Protein AF-A0A9D1QA62-F1 (afdb_monomer_lite)

Secondary structure (DSSP, 8-state):
--HHHHHHHHTT--GGGGT---TT-B-----HHHHHHHHHTHHHHGGGB-TTS-EEEEEE--TTSS--EEEEEEPBP-

Organism: NCBI:txid2838581

Foldseek 3Di:
DDPVCVVCVVVPHDPCCVPPQPPFFDFDFDAPVVVVVVVVCVVVVVVFFDPVDDWDWDWADDPVDRGIGITIGTGGHD

Sequence (78 aa):
MNRKTETLLHYGYSILMGTSAAPNTGVGVWDKADAFKRLAAIADFMKFVDDKQKVRITFEYDPDYPTALLITEATLKL

pLDDT: mean 75.83, std 9.55, range [51.62, 91.62]

Structure (mmCIF, N/CA/C/O backbone):
data_AF-A0A9D1QA62-F1
#
_entry.id   AF-A0A9D1QA62-F1
#
loop_
_atom_site.group_PDB
_atom_site.id
_atom_site.type_symbol
_atom_site.label_atom_id
_atom_site.label_alt_id
_atom_site.label_comp_id
_atom_site.label_asym_id
_atom_site.label_entity_id
_atom_site.label_seq_id
_atom_site.pdbx_PDB_ins_code
_atom_site.Cartn_x
_atom_site.Cartn_y
_atom_site.Cartn_z
_atom_site.occupancy
_atom_site.B_iso_or_equiv
_atom_site.auth_seq_id
_atom_site.auth_comp_id
_atom_site.auth_asym_id
_atom_site.auth_atom_id
_atom_site.pdbx_PDB_model_num
ATOM 1 N N . MET A 1 1 ? 20.140 8.014 -1.167 1.00 60.88 1 MET A N 1
ATOM 2 C CA . MET A 1 1 ? 18.700 7.951 -0.836 1.00 60.88 1 MET A CA 1
ATOM 3 C C . MET A 1 1 ? 18.323 6.472 -0.769 1.00 60.88 1 MET A C 1
ATOM 5 O O . MET A 1 1 ? 19.029 5.689 -1.387 1.00 60.88 1 MET A O 1
ATOM 9 N N . ASN A 1 2 ? 17.359 6.035 0.052 1.00 79.38 2 ASN A N 1
ATOM 10 C CA . ASN A 1 2 ? 17.003 4.606 0.082 1.00 79.38 2 ASN A CA 1
ATOM 11 C C . ASN A 1 2 ? 15.945 4.297 -0.996 1.00 79.38 2 ASN A C 1
ATOM 13 O O . ASN A 1 2 ? 15.205 5.191 -1.409 1.00 79.38 2 ASN A O 1
ATOM 17 N N . ARG A 1 3 ? 15.858 3.031 -1.426 1.00 78.38 3 ARG A N 1
ATOM 18 C CA . ARG A 1 3 ? 14.946 2.594 -2.499 1.00 78.38 3 ARG A CA 1
ATOM 19 C C . ARG A 1 3 ? 13.481 2.963 -2.223 1.00 78.38 3 ARG A C 1
ATOM 21 O O . ARG A 1 3 ? 12.764 3.334 -3.139 1.00 78.38 3 ARG A O 1
ATOM 28 N N . LYS A 1 4 ? 13.048 2.934 -0.954 1.00 79.19 4 LYS A N 1
ATOM 29 C CA . LYS A 1 4 ? 11.695 3.345 -0.540 1.00 79.19 4 LYS A CA 1
ATOM 30 C C . LYS A 1 4 ? 11.432 4.820 -0.861 1.00 79.19 4 LYS A C 1
ATOM 32 O O . LYS A 1 4 ? 10.386 5.146 -1.411 1.00 79.19 4 LYS A O 1
ATOM 37 N N . THR A 1 5 ? 12.373 5.703 -0.541 1.00 84.12 5 THR A N 1
ATOM 38 C CA . THR A 1 5 ? 12.272 7.138 -0.834 1.00 84.12 5 THR A CA 1
ATOM 39 C C . THR A 1 5 ? 12.281 7.413 -2.340 1.00 84.12 5 THR A C 1
ATOM 41 O O . THR A 1 5 ? 11.505 8.241 -2.802 1.00 84.12 5 THR A O 1
ATOM 44 N N . GLU A 1 6 ? 13.106 6.699 -3.107 1.00 88.00 6 GLU A N 1
ATOM 45 C CA . GLU A 1 6 ? 13.147 6.805 -4.575 1.00 88.00 6 GLU A CA 1
ATOM 46 C C . GLU A 1 6 ? 11.826 6.370 -5.219 1.00 88.00 6 GLU A C 1
ATOM 48 O O . GLU A 1 6 ? 11.298 7.090 -6.060 1.00 88.00 6 GLU A O 1
ATOM 53 N N . THR A 1 7 ? 11.248 5.250 -4.774 1.00 85.75 7 THR A N 1
ATOM 54 C CA . THR A 1 7 ? 9.942 4.775 -5.254 1.00 85.75 7 THR A CA 1
ATOM 55 C C . THR A 1 7 ? 8.811 5.741 -4.905 1.00 85.75 7 THR A C 1
ATOM 57 O O . THR A 1 7 ? 7.974 6.018 -5.756 1.00 85.75 7 THR A O 1
ATOM 60 N N . LEU A 1 8 ? 8.781 6.291 -3.685 1.00 86.06 8 LEU A N 1
ATOM 61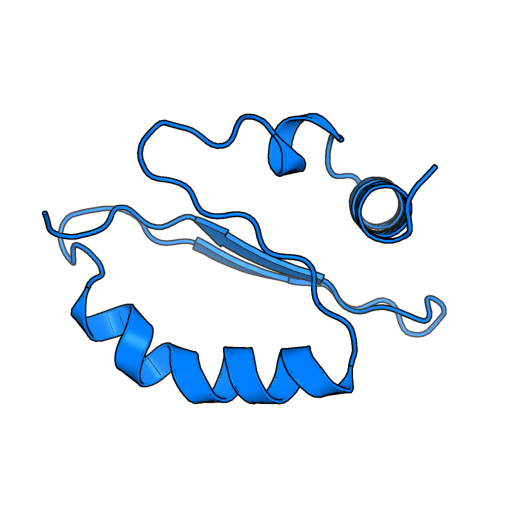 C CA . LEU A 1 8 ? 7.764 7.281 -3.312 1.00 86.06 8 LEU A CA 1
ATOM 62 C C . LEU A 1 8 ? 7.845 8.528 -4.200 1.00 86.06 8 LEU A C 1
ATOM 64 O O . LEU A 1 8 ? 6.821 8.968 -4.710 1.00 86.06 8 LEU A O 1
ATOM 68 N N . LEU A 1 9 ? 9.053 9.051 -4.430 1.00 89.88 9 LEU A N 1
ATOM 69 C CA . LEU A 1 9 ? 9.254 10.223 -5.283 1.00 89.88 9 LEU A CA 1
ATOM 70 C C . LEU A 1 9 ? 8.903 9.952 -6.750 1.00 89.88 9 LEU A C 1
ATOM 72 O O . LEU A 1 9 ? 8.316 10.825 -7.383 1.00 89.88 9 LEU A O 1
ATOM 76 N N . HIS A 1 10 ? 9.219 8.760 -7.272 1.00 91.31 10 HIS A N 1
ATOM 77 C CA . HIS A 1 10 ? 8.864 8.354 -8.639 1.00 91.31 10 HIS A CA 1
ATOM 78 C C . HIS A 1 10 ? 7.360 8.471 -8.897 1.00 91.31 10 HIS A C 1
ATOM 80 O O . HIS A 1 10 ? 6.945 9.106 -9.860 1.00 91.31 10 HIS A O 1
ATOM 86 N N . TYR A 1 11 ? 6.541 7.942 -7.985 1.00 88.88 11 TYR A N 1
ATOM 87 C CA . TYR A 1 11 ? 5.079 8.005 -8.082 1.00 88.88 11 TYR A CA 1
ATOM 88 C C . TYR A 1 11 ? 4.480 9.332 -7.569 1.00 88.88 11 TYR A C 1
ATOM 90 O O . TYR A 1 11 ? 3.274 9.432 -7.361 1.00 88.88 11 TYR A O 1
ATOM 98 N N . GLY A 1 12 ? 5.300 10.368 -7.352 1.00 89.00 12 GLY A N 1
ATOM 99 C CA . GLY A 1 12 ? 4.839 11.710 -6.978 1.00 89.00 12 GLY A CA 1
ATOM 100 C C . GLY A 1 12 ? 4.471 11.893 -5.500 1.00 89.00 12 GLY A C 1
ATOM 101 O O . GLY A 1 12 ? 3.909 12.926 -5.130 1.00 89.00 12 GLY A O 1
ATOM 102 N N . TYR A 1 13 ? 4.797 10.934 -4.633 1.00 86.19 13 TYR A N 1
ATOM 103 C CA . TYR A 1 13 ? 4.540 11.030 -3.198 1.00 86.19 13 TYR A CA 1
ATOM 104 C C . TYR A 1 13 ? 5.675 11.725 -2.447 1.00 86.19 13 TYR A C 1
ATOM 106 O O . TYR A 1 13 ? 6.863 11.558 -2.732 1.00 86.19 13 TYR A O 1
ATOM 114 N N . SER A 1 14 ? 5.305 12.484 -1.412 1.00 80.56 14 SER A N 1
ATOM 115 C CA . SER A 1 14 ? 6.292 13.116 -0.538 1.00 80.56 14 SER A CA 1
ATOM 116 C C . SER A 1 14 ? 7.023 12.080 0.318 1.00 80.56 14 SER A C 1
ATOM 118 O O . SER A 1 14 ? 6.437 11.109 0.803 1.00 80.56 14 SER A O 1
ATOM 120 N N . ILE A 1 15 ? 8.301 12.338 0.602 1.00 70.19 15 ILE A N 1
ATOM 121 C CA . ILE A 1 15 ? 9.108 11.513 1.515 1.00 70.19 15 ILE A CA 1
ATOM 122 C C . ILE A 1 15 ? 8.498 11.433 2.925 1.00 70.19 15 ILE A C 1
ATOM 124 O O . ILE A 1 15 ? 8.695 10.444 3.630 1.00 70.19 15 ILE A O 1
ATOM 128 N N . LEU A 1 16 ? 7.711 12.450 3.300 1.00 66.31 16 LEU A N 1
ATOM 129 C CA . LEU A 1 16 ? 7.038 12.560 4.589 1.00 66.31 16 LEU A CA 1
ATOM 130 C C . LEU A 1 16 ? 5.898 11.548 4.745 1.00 66.31 16 LEU A C 1
ATOM 132 O O . LEU A 1 16 ? 5.589 11.165 5.868 1.00 66.31 16 LEU A O 1
ATOM 136 N N . MET A 1 17 ? 5.324 11.021 3.658 1.00 67.44 17 MET A N 1
ATOM 137 C CA . MET A 1 17 ? 4.389 9.893 3.768 1.00 67.44 17 MET A CA 1
ATOM 138 C C . MET A 1 17 ? 5.052 8.636 4.338 1.00 67.44 17 MET A C 1
ATOM 140 O O . MET A 1 17 ? 4.398 7.839 5.004 1.00 67.44 17 MET A O 1
ATOM 144 N N . GLY A 1 18 ? 6.357 8.458 4.115 1.00 56.00 18 GLY A N 1
ATOM 145 C CA . GLY A 1 18 ? 7.107 7.332 4.663 1.00 56.00 18 GLY A CA 1
ATOM 146 C C . GLY A 1 18 ? 7.416 7.447 6.160 1.00 56.00 18 GLY A C 1
ATOM 147 O O . GLY A 1 18 ? 7.846 6.448 6.739 1.00 56.00 18 GLY A O 1
ATOM 148 N N . THR A 1 19 ? 7.225 8.629 6.760 1.00 54.06 19 THR A N 1
ATOM 149 C CA . THR A 1 19 ? 7.651 8.966 8.132 1.00 54.06 19 THR A CA 1
ATOM 150 C C . THR A 1 19 ? 6.543 9.547 9.014 1.00 54.06 19 THR A C 1
ATOM 152 O O . THR A 1 19 ? 6.686 9.549 10.232 1.00 54.06 19 THR A O 1
ATOM 155 N N . SER A 1 20 ? 5.465 10.059 8.415 1.00 51.62 20 SER A N 1
ATOM 156 C CA . SER A 1 20 ? 4.523 10.992 9.050 1.00 51.62 20 SER A CA 1
ATOM 157 C C . SER A 1 20 ? 3.091 10.775 8.562 1.00 51.62 20 SER A C 1
ATOM 159 O O . SER A 1 20 ? 2.336 11.722 8.344 1.00 51.62 20 SER A O 1
ATOM 161 N N . ALA A 1 21 ? 2.715 9.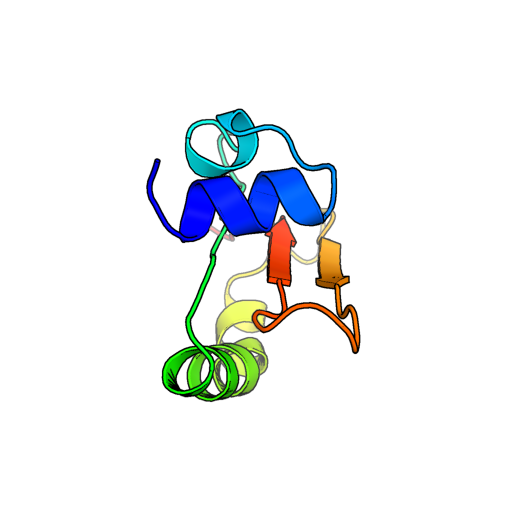525 8.322 1.00 54.31 21 ALA A N 1
ATOM 162 C CA . ALA A 1 21 ? 1.323 9.206 8.080 1.00 54.31 21 ALA A CA 1
ATOM 163 C C . ALA A 1 21 ? 0.519 9.570 9.354 1.00 54.31 21 ALA A C 1
ATOM 165 O O . ALA A 1 21 ? 1.055 9.468 10.459 1.00 54.31 21 ALA A O 1
ATOM 166 N N . ALA A 1 22 ? -0.710 10.082 9.215 1.00 56.25 22 ALA A N 1
ATOM 167 C CA . ALA A 1 22 ? -1.562 10.487 10.341 1.00 56.25 22 ALA A CA 1
ATOM 168 C C . ALA A 1 22 ? -1.627 9.384 11.429 1.00 56.25 22 ALA A C 1
ATOM 170 O O . ALA A 1 22 ? -1.319 8.234 11.115 1.00 56.25 22 ALA A O 1
ATOM 171 N N . PRO A 1 23 ? -2.055 9.671 12.680 1.00 56.50 23 PRO A N 1
ATOM 172 C CA . PRO A 1 23 ? -1.966 8.731 13.812 1.00 56.50 23 PRO A CA 1
ATOM 173 C C . PRO A 1 23 ? -2.504 7.313 13.549 1.00 56.50 23 PRO A C 1
ATOM 175 O O . PRO A 1 23 ? -2.111 6.377 14.233 1.00 56.50 23 PRO A O 1
ATOM 178 N N . ASN A 1 24 ? -3.345 7.151 12.522 1.00 58.09 24 ASN A N 1
ATOM 179 C CA . ASN A 1 24 ? -3.915 5.890 12.073 1.00 58.09 24 ASN A CA 1
ATOM 180 C C . ASN A 1 24 ? -3.647 5.638 10.575 1.00 58.09 24 ASN A C 1
ATOM 182 O O . ASN A 1 24 ? -4.574 5.454 9.793 1.00 58.09 24 ASN A O 1
ATOM 186 N N . THR A 1 25 ? -2.407 5.743 10.100 1.00 60.41 25 THR A N 1
ATOM 187 C CA . THR A 1 25 ? -2.084 5.510 8.68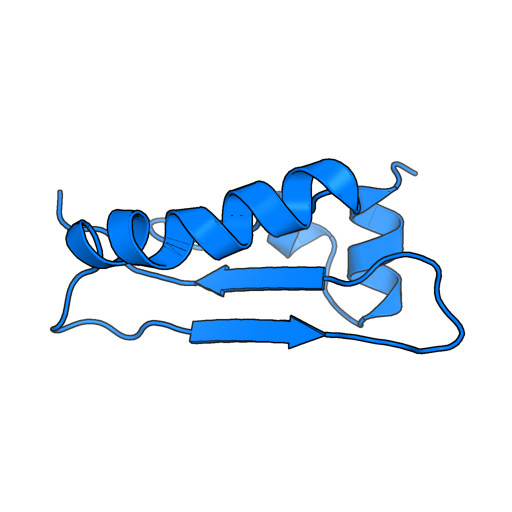1 1.00 60.41 25 THR A CA 1
ATOM 188 C C . THR A 1 25 ? -0.787 4.714 8.559 1.00 60.41 25 THR A C 1
ATOM 190 O O . THR A 1 25 ? 0.208 5.034 9.201 1.00 60.41 25 THR A O 1
ATOM 193 N N . GLY A 1 26 ? -0.789 3.649 7.749 1.00 63.50 26 GLY A N 1
ATOM 194 C CA . GLY A 1 26 ? 0.348 2.739 7.602 1.00 63.50 26 GLY A CA 1
ATOM 195 C C . GLY A 1 26 ? 0.884 2.704 6.173 1.00 63.50 26 GLY A C 1
ATOM 196 O O . GLY A 1 26 ? 0.339 2.012 5.325 1.00 63.50 26 GLY A O 1
ATOM 197 N N . VAL A 1 27 ? 1.996 3.388 5.895 1.00 67.75 27 VAL A N 1
ATOM 198 C CA . VAL A 1 27 ? 2.583 3.413 4.541 1.00 67.75 27 VAL A CA 1
ATOM 199 C C . VAL A 1 27 ? 3.704 2.378 4.396 1.00 67.75 27 VAL A C 1
ATOM 201 O O . VAL A 1 27 ? 4.802 2.524 4.953 1.00 67.75 27 VAL A O 1
ATOM 204 N N . GLY A 1 28 ? 3.444 1.340 3.601 1.00 67.25 28 GLY A N 1
ATOM 205 C CA . GLY A 1 28 ? 4.414 0.306 3.252 1.00 67.25 28 GLY A CA 1
ATOM 206 C C . GLY A 1 28 ? 5.018 0.500 1.863 1.00 67.25 28 GLY A C 1
ATOM 207 O O . GLY A 1 28 ? 4.366 0.985 0.953 1.00 67.25 28 GLY A O 1
ATOM 208 N N . VAL A 1 29 ? 6.288 0.127 1.706 1.00 69.81 29 VAL A N 1
ATOM 209 C CA . VAL A 1 29 ? 6.928 -0.063 0.396 1.00 69.81 29 VAL A CA 1
ATOM 210 C C . VAL A 1 29 ? 7.688 -1.371 0.491 1.00 69.81 29 VAL A C 1
ATOM 212 O O . VAL A 1 29 ? 8.462 -1.557 1.433 1.00 69.81 29 VAL A O 1
ATOM 215 N N . TRP A 1 30 ? 7.436 -2.279 -0.443 1.00 71.06 30 TRP A N 1
ATOM 216 C CA . TRP A 1 30 ? 7.958 -3.640 -0.411 1.00 71.06 30 TRP A CA 1
ATOM 217 C C . TRP A 1 30 ? 8.633 -3.966 -1.735 1.00 71.06 30 TRP A C 1
ATOM 219 O O . TRP A 1 30 ? 8.247 -3.445 -2.780 1.00 71.06 30 TRP A O 1
ATOM 229 N N . ASP A 1 31 ? 9.639 -4.835 -1.695 1.00 70.94 31 ASP A N 1
ATOM 230 C CA . ASP A 1 31 ? 10.148 -5.435 -2.921 1.00 70.94 31 ASP A CA 1
ATOM 231 C C . ASP A 1 31 ? 9.129 -6.423 -3.514 1.00 70.94 31 ASP A C 1
ATOM 233 O O . ASP A 1 31 ? 8.121 -6.770 -2.896 1.00 70.94 31 ASP A O 1
ATOM 237 N N . LYS A 1 32 ? 9.400 -6.897 -4.733 1.00 69.88 32 LYS A N 1
ATOM 238 C CA . LYS A 1 32 ? 8.505 -7.797 -5.468 1.00 69.88 32 LYS A CA 1
ATOM 239 C C . LYS A 1 32 ? 8.140 -9.064 -4.683 1.00 69.88 32 LYS A C 1
ATOM 241 O O . LYS A 1 32 ? 6.993 -9.496 -4.756 1.00 69.88 32 LYS A O 1
ATOM 246 N N . ALA A 1 33 ? 9.090 -9.685 -3.983 1.00 71.06 33 ALA A N 1
ATOM 247 C CA . ALA A 1 33 ? 8.863 -10.973 -3.326 1.00 71.06 33 ALA A CA 1
ATOM 248 C C . ALA A 1 33 ? 7.980 -10.819 -2.083 1.00 71.06 33 ALA A C 1
ATOM 250 O O . ALA A 1 33 ? 7.122 -11.665 -1.815 1.00 71.06 33 ALA A O 1
ATOM 251 N N . ASP A 1 34 ? 8.156 -9.722 -1.352 1.00 72.94 34 ASP A N 1
ATOM 252 C CA . ASP A 1 34 ? 7.343 -9.423 -0.183 1.00 72.94 34 ASP A CA 1
ATOM 253 C C . ASP A 1 34 ? 6.006 -8.771 -0.546 1.00 72.94 34 ASP A C 1
ATOM 255 O O . ASP A 1 34 ? 5.018 -9.021 0.145 1.00 72.94 34 ASP A O 1
ATOM 259 N N . ALA A 1 35 ? 5.915 -8.034 -1.657 1.00 73.81 35 ALA A N 1
ATOM 260 C CA . ALA A 1 35 ? 4.669 -7.420 -2.121 1.00 73.81 35 ALA A CA 1
ATOM 261 C C . ALA A 1 35 ? 3.538 -8.449 -2.282 1.00 73.81 35 ALA A C 1
ATOM 263 O O . ALA A 1 35 ? 2.446 -8.243 -1.756 1.00 73.81 35 ALA A O 1
ATOM 264 N N . PHE A 1 36 ? 3.799 -9.598 -2.917 1.00 77.12 36 PHE A N 1
ATOM 265 C CA . PHE A 1 36 ? 2.783 -10.649 -3.072 1.00 77.12 36 PHE A CA 1
ATOM 266 C C . PHE A 1 36 ? 2.333 -11.248 -1.736 1.00 77.12 36 PHE A C 1
ATOM 268 O O . PHE A 1 36 ? 1.146 -11.517 -1.556 1.00 77.12 36 PHE A O 1
ATOM 275 N N . LYS A 1 37 ? 3.246 -11.400 -0.768 1.00 83.12 37 LYS A N 1
ATOM 276 C CA . LYS A 1 37 ? 2.886 -11.858 0.584 1.00 83.12 37 LYS A CA 1
ATOM 277 C C . LYS A 1 37 ? 1.991 -10.838 1.291 1.00 83.12 37 LYS A C 1
ATOM 279 O O . LYS A 1 37 ? 1.047 -11.222 1.975 1.00 83.12 37 LYS A O 1
ATOM 284 N N . ARG A 1 38 ? 2.268 -9.539 1.125 1.00 79.12 38 ARG A N 1
ATOM 285 C CA . ARG A 1 38 ? 1.471 -8.454 1.724 1.00 79.12 38 ARG A CA 1
ATOM 286 C C . ARG A 1 38 ? 0.096 -8.329 1.078 1.00 79.12 38 ARG A C 1
ATOM 288 O O . ARG A 1 38 ? -0.878 -8.171 1.804 1.00 79.12 38 ARG A O 1
ATOM 295 N N . LEU A 1 39 ? 0.010 -8.490 -0.242 1.00 78.19 39 LEU A N 1
ATOM 296 C CA . LEU A 1 39 ? -1.261 -8.563 -0.966 1.00 78.19 39 LEU A CA 1
ATOM 297 C C . LEU A 1 39 ? -2.112 -9.748 -0.488 1.00 78.19 39 LEU A C 1
ATOM 299 O O . LEU A 1 39 ? -3.294 -9.576 -0.202 1.00 78.19 39 LEU A O 1
ATOM 303 N N . ALA A 1 40 ? -1.511 -10.930 -0.323 1.00 84.81 40 ALA A N 1
ATOM 304 C CA . ALA A 1 40 ? -2.213 -12.100 0.208 1.00 84.81 40 ALA A CA 1
ATOM 305 C C . ALA A 1 40 ? -2.726 -11.883 1.646 1.00 84.81 40 ALA A C 1
ATOM 307 O O . ALA A 1 40 ? -3.780 -12.398 2.011 1.00 84.8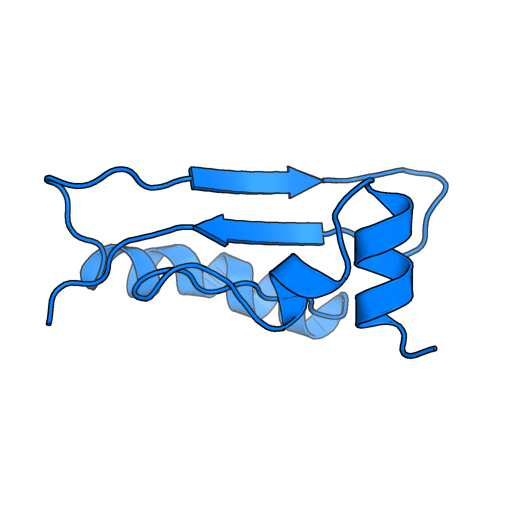1 40 ALA A O 1
ATOM 308 N N . ALA A 1 41 ? -2.022 -11.075 2.443 1.00 84.38 41 ALA A N 1
ATOM 309 C CA . ALA A 1 41 ? -2.410 -10.735 3.810 1.00 84.38 41 ALA A CA 1
ATOM 310 C C . ALA A 1 41 ? -3.517 -9.662 3.906 1.00 84.38 41 ALA A C 1
ATOM 312 O O . ALA A 1 41 ? -3.959 -9.363 5.017 1.00 84.38 41 ALA A O 1
ATO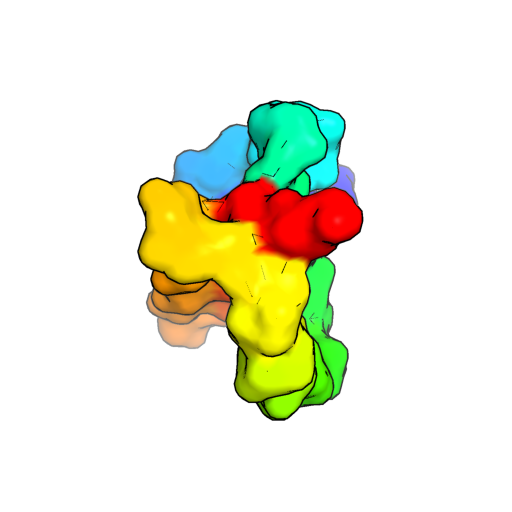M 313 N N . ILE A 1 42 ? -3.997 -9.086 2.791 1.00 80.38 42 ILE A N 1
ATOM 314 C CA . ILE A 1 42 ? -5.039 -8.041 2.819 1.00 80.38 42 ILE A CA 1
ATOM 315 C C . ILE A 1 42 ? -6.323 -8.553 3.480 1.00 80.38 42 ILE A C 1
ATOM 317 O O . ILE A 1 42 ? -6.915 -7.838 4.282 1.00 80.38 42 ILE A O 1
ATOM 321 N N . ALA A 1 43 ? -6.743 -9.789 3.200 1.00 83.56 43 ALA A N 1
ATOM 322 C CA . ALA A 1 43 ? -7.958 -10.347 3.795 1.00 83.56 43 ALA A CA 1
ATOM 323 C C . ALA A 1 43 ? -7.885 -10.400 5.333 1.00 83.56 43 ALA A C 1
ATOM 325 O O . ALA A 1 43 ? -8.868 -10.108 6.013 1.00 83.56 43 ALA A O 1
ATOM 326 N N . ASP A 1 44 ? -6.711 -10.722 5.883 1.00 85.75 44 ASP A N 1
ATOM 327 C CA . ASP A 1 44 ? -6.478 -10.703 7.326 1.00 85.75 44 ASP A CA 1
ATOM 328 C C . ASP A 1 44 ? -6.381 -9.277 7.867 1.00 85.75 44 ASP A C 1
ATOM 330 O O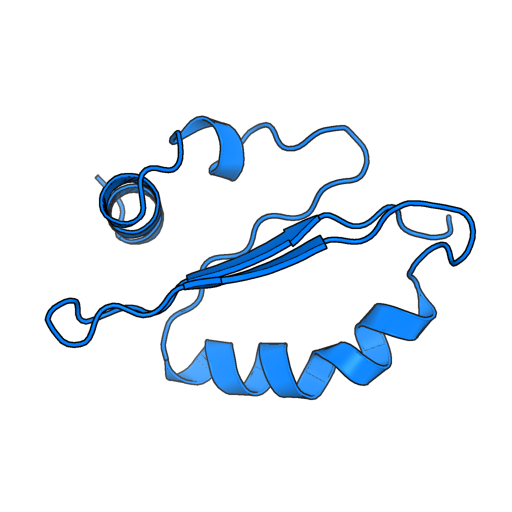 . ASP A 1 44 ? -6.975 -8.980 8.901 1.00 85.75 44 ASP A O 1
ATOM 334 N N . PHE A 1 45 ? -5.704 -8.376 7.149 1.00 80.12 45 PHE A N 1
ATOM 335 C CA . PHE A 1 45 ? -5.628 -6.956 7.494 1.00 80.12 45 PHE A CA 1
ATOM 336 C C . PHE A 1 45 ? -7.018 -6.318 7.624 1.00 80.12 45 PHE A C 1
ATOM 338 O O . PHE A 1 45 ? -7.284 -5.633 8.610 1.00 80.12 45 PHE A O 1
ATOM 345 N N . MET A 1 46 ? -7.932 -6.601 6.689 1.00 79.06 46 MET A N 1
ATOM 346 C CA . MET A 1 46 ? -9.288 -6.039 6.678 1.00 79.06 46 MET A CA 1
ATOM 347 C C . MET A 1 46 ? -10.119 -6.395 7.922 1.00 79.06 46 MET A C 1
ATOM 349 O O . MET A 1 46 ? -11.078 -5.690 8.225 1.00 79.06 46 MET A O 1
ATOM 353 N N . LYS A 1 47 ? -9.750 -7.430 8.690 1.00 83.31 47 LYS A N 1
ATOM 354 C CA . LYS A 1 47 ? -10.408 -7.764 9.970 1.00 83.31 47 LYS A CA 1
ATOM 355 C C . LYS A 1 47 ? -10.182 -6.693 11.039 1.00 83.31 47 LYS A C 1
ATOM 357 O O . LYS A 1 47 ? -11.021 -6.516 11.918 1.00 83.31 47 LYS A O 1
ATOM 362 N N . PHE A 1 48 ? -9.057 -5.989 10.954 1.00 77.31 48 PHE A N 1
ATOM 363 C CA . PHE A 1 48 ? -8.645 -4.958 11.905 1.00 77.31 48 PHE A CA 1
ATOM 364 C C . PHE A 1 48 ? -9.020 -3.554 11.447 1.00 77.31 48 PHE A C 1
ATOM 366 O O . PHE A 1 48 ? -8.742 -2.588 12.143 1.00 77.31 48 PHE A O 1
ATOM 373 N N . VAL A 1 49 ? -9.632 -3.423 10.278 1.00 77.75 49 VAL A N 1
ATOM 374 C CA . VAL A 1 49 ? -9.999 -2.138 9.698 1.00 77.75 49 VAL A CA 1
ATOM 375 C C . VAL A 1 49 ? -11.355 -1.683 10.240 1.00 77.75 49 VAL A C 1
ATOM 377 O O . VAL A 1 49 ? -12.301 -2.471 10.300 1.00 77.75 49 VAL A O 1
ATOM 380 N N . ASP A 1 50 ? -11.448 -0.415 10.650 1.00 74.12 50 ASP A N 1
ATOM 381 C CA . ASP A 1 50 ? -12.696 0.213 11.097 1.00 74.12 50 ASP A CA 1
ATOM 382 C C . ASP A 1 50 ? -13.634 0.461 9.906 1.00 74.12 50 ASP A C 1
ATOM 384 O O . ASP A 1 50 ? -13.379 1.321 9.066 1.00 74.12 50 ASP A O 1
ATOM 388 N N . ASP A 1 51 ? -14.736 -0.291 9.847 1.00 72.06 51 ASP A N 1
ATOM 389 C CA . ASP A 1 51 ? -15.757 -0.231 8.796 1.00 72.06 51 ASP A CA 1
ATOM 390 C C . ASP A 1 51 ? -16.551 1.082 8.798 1.00 72.06 51 ASP A C 1
ATOM 392 O O . ASP A 1 51 ? -17.211 1.413 7.811 1.00 72.06 51 ASP A O 1
ATOM 396 N N . LYS A 1 52 ? -16.464 1.860 9.881 1.00 76.81 52 LYS A N 1
ATOM 397 C CA . LYS A 1 52 ? -17.072 3.192 9.980 1.00 76.81 52 LYS A CA 1
ATOM 398 C C . LYS A 1 52 ? -16.137 4.299 9.507 1.00 76.81 52 LYS A C 1
ATOM 400 O O . LYS A 1 52 ? -16.580 5.438 9.346 1.00 76.81 52 LYS A O 1
ATOM 405 N N . GLN A 1 53 ? -14.859 3.991 9.298 1.00 73.50 53 GLN A N 1
ATOM 406 C CA . GLN A 1 53 ? -13.857 4.957 8.871 1.00 73.50 53 GLN A CA 1
ATOM 407 C C . GLN A 1 53 ? -13.391 4.699 7.447 1.00 73.50 53 GLN A C 1
ATOM 409 O O . GLN A 1 53 ? -13.583 3.638 6.859 1.00 73.50 53 GLN A O 1
ATOM 414 N N . LYS A 1 54 ? -12.815 5.740 6.845 1.00 70.12 54 LYS A N 1
ATOM 415 C CA . LYS A 1 54 ? -12.366 5.672 5.459 1.00 70.12 54 LYS A CA 1
ATOM 416 C C . LYS A 1 54 ? -11.098 4.835 5.367 1.00 70.12 54 LYS A C 1
ATOM 418 O O . LYS A 1 54 ? -10.161 5.015 6.142 1.00 70.12 54 LYS A O 1
ATOM 423 N N . VAL A 1 55 ? -11.088 3.971 4.362 1.00 75.94 55 VAL A N 1
ATOM 424 C CA . VAL A 1 55 ? -9.953 3.138 3.982 1.00 75.94 55 VAL A CA 1
ATOM 425 C C . VAL A 1 55 ? -9.627 3.456 2.540 1.00 75.94 55 VAL A C 1
ATOM 427 O O . VAL A 1 55 ? -10.522 3.493 1.692 1.00 75.94 55 VAL A O 1
ATOM 430 N N . ARG A 1 56 ? -8.352 3.686 2.255 1.00 77.38 56 ARG A N 1
ATOM 431 C CA . ARG A 1 56 ? -7.842 3.868 0.903 1.00 77.38 56 ARG A CA 1
ATOM 432 C C . ARG A 1 56 ? -6.707 2.886 0.679 1.00 77.38 56 ARG A C 1
ATOM 434 O O . ARG A 1 56 ? -5.731 2.878 1.417 1.00 77.38 56 ARG A O 1
ATOM 441 N N . ILE A 1 57 ? -6.854 2.070 -0.356 1.00 77.69 57 ILE A N 1
ATOM 442 C CA . ILE A 1 57 ? -5.801 1.193 -0.855 1.00 77.69 57 ILE A CA 1
ATOM 443 C C . ILE A 1 57 ? -5.483 1.670 -2.268 1.00 77.69 57 ILE A C 1
ATOM 445 O O . ILE A 1 57 ? -6.376 1.694 -3.116 1.00 77.69 57 ILE A O 1
ATOM 449 N N . THR A 1 58 ? -4.237 2.061 -2.506 1.00 81.94 58 THR A N 1
ATOM 450 C CA . THR A 1 58 ? -3.759 2.530 -3.812 1.00 81.94 58 THR A CA 1
ATOM 451 C C . THR A 1 58 ? -2.668 1.593 -4.302 1.00 81.94 58 THR A C 1
ATOM 453 O O . THR A 1 58 ? -1.718 1.327 -3.567 1.00 81.94 58 THR A O 1
ATOM 456 N N . PHE A 1 59 ? -2.800 1.103 -5.534 1.00 81.12 59 PHE A N 1
ATOM 457 C CA . PHE A 1 59 ? -1.768 0.329 -6.214 1.00 81.12 59 PHE A CA 1
ATOM 458 C C . PHE A 1 59 ? -1.298 1.099 -7.446 1.00 81.12 59 PHE A C 1
ATOM 460 O O . PHE A 1 59 ? -2.064 1.273 -8.391 1.00 81.12 59 PHE A O 1
ATOM 467 N N . GLU A 1 60 ? -0.050 1.550 -7.413 1.00 86.00 60 GLU A N 1
ATOM 468 C CA . GLU A 1 60 ? 0.599 2.268 -8.504 1.00 86.00 60 GLU A CA 1
ATOM 469 C C . GLU A 1 60 ? 1.554 1.333 -9.245 1.00 86.00 60 GLU A C 1
ATOM 471 O O . GLU A 1 60 ? 2.338 0.587 -8.638 1.00 86.00 60 GLU A O 1
ATOM 476 N N . TYR A 1 61 ? 1.492 1.394 -10.570 1.00 83.12 61 TYR A N 1
ATOM 477 C CA . TYR A 1 61 ? 2.324 0.601 -11.459 1.00 83.12 61 TYR A CA 1
ATOM 478 C C . TYR A 1 61 ? 2.730 1.428 -12.674 1.00 83.12 61 TYR A C 1
ATOM 480 O O . TYR A 1 61 ? 1.883 1.964 -13.385 1.00 83.12 61 TYR A O 1
ATOM 488 N N . ASP A 1 62 ? 4.033 1.474 -12.915 1.00 85.94 62 ASP A N 1
ATOM 489 C CA . ASP A 1 62 ? 4.651 2.040 -14.103 1.00 85.94 62 ASP A CA 1
ATOM 490 C C . ASP A 1 62 ? 5.431 0.920 -14.824 1.00 85.94 62 ASP A C 1
ATOM 492 O O . ASP A 1 62 ? 6.340 0.342 -14.219 1.00 85.94 62 ASP A O 1
ATOM 496 N N . PRO A 1 63 ? 5.085 0.574 -16.082 1.00 83.69 63 PRO A N 1
ATOM 497 C CA . PRO A 1 63 ? 5.785 -0.452 -16.857 1.00 83.69 63 PRO A CA 1
ATOM 498 C C . PRO A 1 63 ? 7.289 -0.206 -17.026 1.00 83.69 63 PRO A C 1
ATOM 500 O O . PRO A 1 63 ? 8.042 -1.176 -17.154 1.00 83.69 63 PRO A O 1
ATOM 503 N N . ASP A 1 64 ? 7.719 1.057 -17.004 1.00 91.62 64 ASP A N 1
ATOM 504 C CA . ASP A 1 64 ? 9.106 1.470 -17.229 1.00 91.62 64 ASP A CA 1
ATOM 505 C C . ASP A 1 64 ? 9.897 1.632 -15.914 1.00 91.62 64 ASP A C 1
ATOM 507 O O . ASP A 1 64 ? 11.102 1.904 -15.934 1.00 91.62 64 ASP A O 1
ATOM 511 N N . TYR A 1 65 ? 9.259 1.413 -14.756 1.00 86.44 65 TYR A N 1
ATOM 512 C CA . TYR A 1 65 ? 9.887 1.519 -13.439 1.00 86.44 65 TYR A CA 1
ATOM 513 C C . TYR A 1 65 ? 9.924 0.164 -12.703 1.00 86.44 65 TYR A C 1
ATOM 515 O O . TYR A 1 65 ? 8.925 -0.549 -12.622 1.00 86.44 65 TYR A O 1
ATOM 523 N N . PRO A 1 66 ? 11.059 -0.233 -12.090 1.00 82.69 66 PRO A N 1
ATOM 524 C CA . PRO A 1 66 ? 11.252 -1.601 -11.597 1.00 82.69 66 PRO A CA 1
ATOM 525 C C . PRO A 1 66 ? 10.486 -1.946 -10.308 1.00 82.69 66 PRO A C 1
ATOM 527 O O . PRO A 1 66 ? 10.610 -3.068 -9.811 1.00 82.69 66 PRO A O 1
ATOM 530 N N . THR A 1 67 ? 9.750 -1.003 -9.712 1.00 81.12 67 THR A N 1
ATOM 531 C CA . THR A 1 67 ? 9.078 -1.182 -8.414 1.00 81.12 67 THR A CA 1
ATOM 532 C C . THR A 1 67 ? 7.631 -0.706 -8.488 1.00 81.12 67 THR A C 1
ATOM 534 O O . THR A 1 67 ? 7.382 0.446 -8.819 1.00 81.12 67 THR A O 1
ATOM 537 N N . ALA A 1 68 ? 6.674 -1.567 -8.142 1.00 78.69 68 ALA A N 1
ATOM 538 C CA . ALA A 1 68 ? 5.286 -1.165 -7.908 1.00 78.69 68 ALA A CA 1
ATOM 539 C C . ALA A 1 68 ? 5.121 -0.634 -6.477 1.00 78.69 68 ALA A C 1
ATOM 541 O O . ALA A 1 68 ? 5.854 -1.042 -5.569 1.00 78.69 68 ALA A O 1
ATOM 542 N N . LEU A 1 69 ? 4.148 0.246 -6.261 1.00 80.75 69 LEU A N 1
ATOM 543 C CA . LEU A 1 69 ? 3.893 0.859 -4.961 1.00 80.75 69 LEU A CA 1
ATOM 544 C C . LEU A 1 69 ? 2.477 0.520 -4.489 1.00 80.75 69 LEU A C 1
ATOM 546 O O . LEU A 1 69 ? 1.504 0.741 -5.199 1.00 80.75 69 LEU A O 1
ATOM 550 N N . LEU A 1 70 ? 2.364 -0.020 -3.275 1.00 79.19 70 LEU A N 1
ATOM 551 C CA . LEU A 1 70 ? 1.089 -0.284 -2.612 1.00 79.19 70 LEU A CA 1
ATOM 552 C C . LEU A 1 70 ? 1.011 0.575 -1.351 1.00 79.19 70 LEU A C 1
ATOM 554 O O . LEU A 1 70 ? 1.833 0.424 -0.451 1.00 79.19 70 LEU A O 1
ATOM 558 N N . ILE A 1 71 ? 0.015 1.448 -1.273 1.00 78.50 71 ILE A N 1
ATOM 559 C CA . ILE A 1 71 ? -0.225 2.319 -0.120 1.00 78.50 71 ILE A CA 1
ATOM 560 C C . ILE A 1 71 ? -1.548 1.921 0.522 1.00 78.50 71 ILE A C 1
ATOM 562 O O . ILE A 1 71 ? -2.557 1.796 -0.169 1.00 78.50 71 ILE A O 1
ATOM 566 N N . THR A 1 72 ? -1.544 1.779 1.848 1.00 75.75 72 THR A N 1
ATOM 567 C CA . THR A 1 72 ? -2.747 1.494 2.630 1.00 75.75 72 THR A CA 1
ATOM 568 C C . THR A 1 72 ? -2.953 2.566 3.692 1.00 75.75 72 THR A C 1
ATOM 570 O O . THR A 1 72 ? -2.229 2.653 4.679 1.00 75.75 72 THR A O 1
ATOM 573 N N . GLU A 1 73 ? -3.984 3.377 3.528 1.00 77.19 73 GLU A N 1
ATOM 574 C CA . GLU A 1 73 ? -4.424 4.338 4.530 1.00 77.19 73 GLU A CA 1
ATOM 575 C C . GLU A 1 73 ? -5.684 3.781 5.186 1.00 77.19 73 GLU A C 1
ATOM 577 O O . GLU A 1 73 ? -6.729 3.685 4.546 1.00 77.19 73 GLU A O 1
ATOM 582 N N . ALA A 1 74 ? -5.593 3.355 6.443 1.00 74.00 74 ALA A N 1
ATOM 583 C CA . ALA A 1 74 ? -6.732 2.775 7.140 1.00 74.00 74 ALA A CA 1
ATOM 584 C C . ALA A 1 74 ? -6.680 3.101 8.623 1.00 74.00 74 ALA A C 1
ATOM 586 O O . ALA A 1 74 ? -5.635 2.941 9.254 1.00 74.00 74 ALA A O 1
ATOM 587 N N . THR A 1 75 ? -7.837 3.447 9.183 1.00 74.06 75 THR A N 1
ATOM 588 C CA . THR A 1 75 ? -7.977 3.477 10.635 1.00 74.06 75 THR A CA 1
ATOM 589 C C . THR A 1 75 ? -8.221 2.071 11.159 1.00 74.06 75 THR A C 1
ATOM 591 O O . THR A 1 75 ? -9.103 1.363 10.673 1.00 74.06 75 THR A O 1
ATOM 594 N N . LEU A 1 76 ? -7.402 1.662 12.126 1.00 73.00 76 LEU A N 1
ATOM 595 C CA . LEU A 1 76 ? -7.486 0.345 12.742 1.00 73.00 76 LEU A CA 1
ATOM 596 C C . LEU A 1 76 ? -8.430 0.375 13.948 1.00 73.00 76 LEU A C 1
ATOM 598 O O . LEU A 1 76 ? -8.481 1.362 14.682 1.00 73.00 76 LEU A O 1
ATOM 602 N N . LYS A 1 77 ? -9.155 -0.725 14.156 1.00 68.62 77 LYS A N 1
ATOM 603 C CA . LYS A 1 77 ? -9.879 -1.016 15.393 1.00 68.62 77 LYS A CA 1
ATOM 604 C C . LYS A 1 77 ? -8.833 -1.234 16.492 1.00 68.62 77 LYS A C 1
ATOM 606 O O . LYS A 1 77 ? -7.985 -2.113 16.345 1.00 68.62 77 LYS A O 1
ATOM 611 N N . LEU A 1 78 ? -8.863 -0.387 17.524 1.00 63.12 78 LEU A N 1
ATOM 612 C CA . LEU A 1 78 ? -8.073 -0.563 18.749 1.00 63.12 78 LEU A CA 1
ATOM 613 C C . LEU A 1 78 ? -8.536 -1.804 19.518 1.00 63.12 78 LEU A C 1
ATOM 615 O O . LEU A 1 78 ? -9.765 -2.050 19.535 1.00 63.12 78 LEU A O 1
#

Radius of gyration: 12.98 Å; chains: 1; bounding box: 36×25×36 Å